Protein AF-A0A2G3ABV5-F1 (afdb_monomer)

pLDDT: mean 81.04, std 18.09, range [40.22, 94.56]

Mean predicted aligned error: 10.89 Å

Secondary structure (DSSP, 8-state):
-------------PPP-------EEEEEEE--TTTHHHHHHHHHHHH---HHHHHHHHHS-SEEEEEEE-HHHHHHHHHHHHHTT-EEEE-

Nearest PDB structu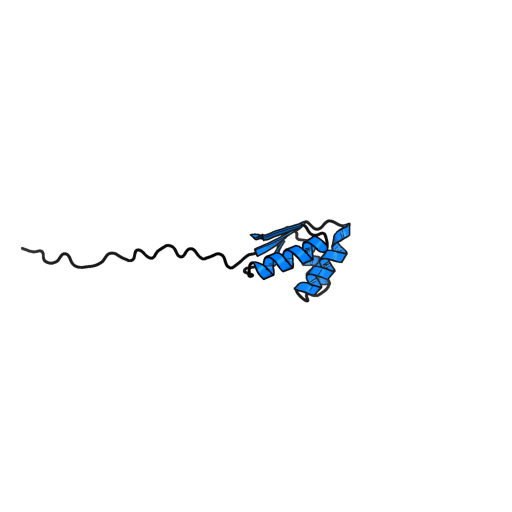res (foldseek):
  1ctf-assembly1_A-2  TM=9.926E-01  e=3.763E-07  Escherichia coli
  1rqu-assembly1_B  TM=7.546E-01  e=1.581E-07  Escherichia coli
  8yeq-assembly1_A  TM=9.356E-01  e=5.404E-06  Mycobacterium tuberculosis H37Rv
  5kcs-assembly1_1L  TM=8.914E-01  e=1.565E-06  Escherichia coli K-12
  7paq-assembly1_W  TM=8.807E-01  e=1.125E-04  Mycoplasmoides pneumoniae M129

Radius of gyration: 23.22 Å; Cα contacts (8 Å, |Δi|>4): 123; chains: 1; bounding box: 84×30×21 Å

InterPro domains:
  IPR000206 Large ribosomal subunit protein bL12 [PTHR45987] (11-90)
  IPR000206 Large ribosomal subunit protein bL12 [TIGR00855] (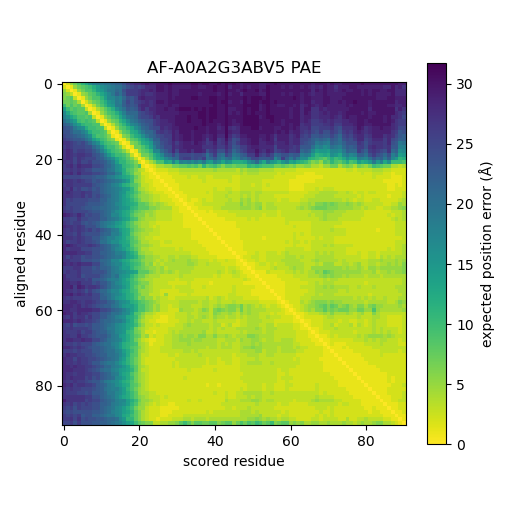10-90)
  IPR000206 Large ribosomal subunit protein bL12 [cd00387] (11-90)
  IPR013823 Large ribosomal subunit protein bL12, C-terminal [PF00542] (24-90)
  IPR014719 Ribosomal protein bL12, C-terminal/adaptor protein ClpS-like [G3DSA:3.30.1390.10] (17-90)
  IPR014719 Ribosomal protein bL12, C-terminal/adaptor protein ClpS-like [SSF54736] (19-90)

Sequence (91 aa):
MSRINSARLTAADAPPVVEEKTEFDVVIDEVPSNARIATIKAVRALTNLALKEAKELIEGLPKKFKEGVSQEEAEEAKKQLEEAGAKVSIA

Foldseek 3Di:
DDDDDPDDDDDDPPPPPPVPLQKKWKWFAAADPVLLVLLLVLLCVLPVDDSVVSNVQRVDPRDTSDTGHGPVSNVVSCVSNVVSVTHIDID

Structure (mmCIF, N/CA/C/O backbone):
data_AF-A0A2G3ABV5-F1
#
_entry.id   AF-A0A2G3ABV5-F1
#
loop_
_atom_site.group_PDB
_atom_site.id
_atom_site.type_symbol
_atom_site.label_atom_id
_atom_site.label_alt_id
_atom_site.label_comp_id
_atom_site.label_asym_id
_atom_site.label_entity_id
_atom_site.label_seq_id
_atom_site.pdbx_PDB_ins_code
_atom_site.Cartn_x
_atom_site.Cartn_y
_atom_site.Cartn_z
_atom_site.occupancy
_atom_site.B_iso_or_equiv
_atom_site.auth_seq_id
_atom_site.auth_comp_id
_atom_site.auth_asym_id
_atom_site.auth_atom_id
_atom_site.pdbx_PDB_model_num
ATOM 1 N N . MET A 1 1 ? -70.640 -22.103 5.613 1.00 50.16 1 MET A N 1
ATOM 2 C CA . MET A 1 1 ? -69.447 -22.218 4.743 1.00 50.16 1 MET A CA 1
ATOM 3 C C . MET A 1 1 ? -68.728 -20.868 4.765 1.00 50.16 1 MET A C 1
ATOM 5 O O . MET A 1 1 ? -69.221 -19.940 4.152 1.00 50.16 1 MET A O 1
ATOM 9 N N . SER A 1 2 ? -67.829 -20.642 5.736 1.00 52.09 2 SER A N 1
ATOM 10 C CA . SER A 1 2 ? -66.356 -20.570 5.552 1.00 52.09 2 SER A CA 1
ATOM 11 C C . SER A 1 2 ? -65.961 -19.508 4.507 1.00 52.09 2 SER A C 1
ATOM 13 O O . SER A 1 2 ? -66.301 -19.691 3.343 1.00 52.09 2 SER A O 1
ATOM 15 N N . ARG A 1 3 ? -65.303 -18.374 4.813 1.00 58.59 3 ARG A N 1
ATOM 16 C CA . ARG A 1 3 ? -64.008 -18.120 5.510 1.00 58.59 3 ARG A CA 1
ATOM 17 C C . ARG A 1 3 ? -64.036 -16.649 6.021 1.00 58.59 3 ARG A C 1
ATOM 19 O O . ARG A 1 3 ? -64.437 -15.791 5.248 1.00 58.59 3 ARG A O 1
ATOM 26 N N . ILE A 1 4 ? -63.927 -16.271 7.300 1.00 59.28 4 ILE A N 1
ATOM 27 C CA . ILE A 1 4 ? -62.785 -16.142 8.241 1.00 59.28 4 ILE A CA 1
ATOM 28 C C . ILE A 1 4 ? -61.525 -15.432 7.689 1.00 59.28 4 ILE A C 1
ATOM 30 O O . ILE A 1 4 ? -60.865 -15.950 6.798 1.00 59.28 4 ILE A O 1
ATOM 34 N N . ASN A 1 5 ? -61.214 -14.290 8.327 1.00 46.00 5 ASN A N 1
ATOM 35 C CA . ASN A 1 5 ? -59.946 -13.557 8.499 1.00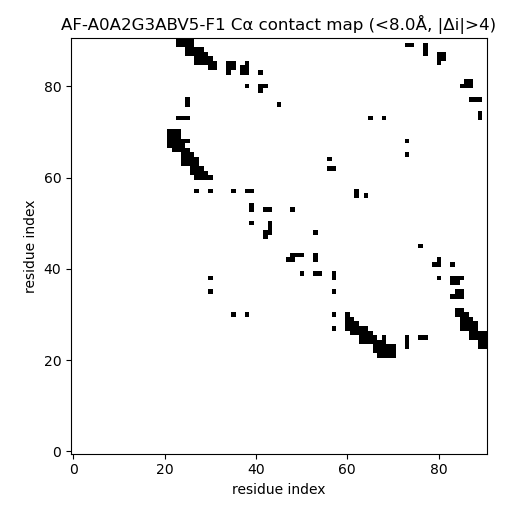 46.00 5 ASN A CA 1
ATOM 36 C C . ASN A 1 5 ? -59.001 -13.348 7.310 1.00 46.00 5 ASN A C 1
ATOM 38 O O . ASN A 1 5 ? -58.202 -14.216 6.972 1.00 46.00 5 ASN A O 1
ATOM 42 N N . SER A 1 6 ? -58.910 -12.088 6.874 1.00 53.81 6 SER A N 1
ATOM 43 C CA . SER A 1 6 ? -57.679 -11.545 6.296 1.00 53.81 6 SER A CA 1
ATOM 44 C C . SER A 1 6 ? -56.789 -11.048 7.438 1.00 53.81 6 SER A C 1
ATOM 46 O O . SER A 1 6 ? -56.826 -9.886 7.837 1.00 53.81 6 SER A O 1
ATOM 48 N N . ALA A 1 7 ? -56.053 -11.983 8.033 1.00 50.41 7 ALA A N 1
ATOM 49 C CA . ALA A 1 7 ? -55.005 -11.699 8.994 1.00 50.41 7 ALA A CA 1
ATOM 50 C C . ALA A 1 7 ? -53.661 -11.566 8.267 1.00 50.41 7 ALA A C 1
ATOM 52 O O . ALA A 1 7 ? -53.272 -12.453 7.517 1.00 50.41 7 ALA A O 1
ATOM 53 N N . ARG A 1 8 ? -52.941 -10.506 8.644 1.00 41.62 8 ARG A N 1
ATOM 54 C CA . ARG A 1 8 ? -51.516 -10.535 8.992 1.00 41.62 8 ARG A CA 1
ATOM 55 C C . ARG A 1 8 ? -50.497 -10.654 7.845 1.00 41.62 8 ARG A C 1
ATOM 57 O O . ARG A 1 8 ? -50.222 -11.724 7.329 1.00 41.62 8 ARG A O 1
ATOM 64 N N . LEU A 1 9 ? -49.808 -9.523 7.670 1.00 51.75 9 LEU A N 1
ATOM 65 C CA . LEU A 1 9 ? -48.346 -9.413 7.679 1.00 51.75 9 LEU A CA 1
ATOM 66 C C . LEU A 1 9 ? -47.597 -10.169 6.573 1.00 51.75 9 LEU A C 1
ATOM 68 O O . LEU A 1 9 ? -47.184 -11.312 6.734 1.00 51.75 9 LEU A O 1
ATOM 72 N N . THR A 1 10 ? -47.272 -9.433 5.521 1.00 40.22 10 THR A N 1
ATOM 73 C CA . THR A 1 10 ? -46.044 -9.631 4.747 1.00 40.22 10 THR A CA 1
ATOM 74 C C . THR A 1 10 ? -45.280 -8.319 4.880 1.00 40.22 10 THR A C 1
ATOM 76 O O . THR A 1 10 ? -45.731 -7.287 4.399 1.00 40.22 10 THR A O 1
ATOM 79 N N . ALA A 1 11 ? -44.377 -8.256 5.852 1.00 45.97 11 ALA A N 1
ATOM 80 C CA . ALA A 1 11 ? -42.978 -8.654 5.705 1.00 45.97 11 ALA A CA 1
ATOM 81 C C . ALA A 1 11 ? -42.166 -7.429 5.273 1.00 45.97 11 ALA A C 1
ATOM 83 O O . ALA A 1 11 ? -42.125 -7.082 4.102 1.00 45.97 11 ALA A O 1
ATOM 84 N N . ALA A 1 12 ? -41.630 -6.774 6.307 1.00 49.88 12 ALA A N 1
ATOM 85 C CA . ALA A 1 12 ? -40.418 -5.968 6.330 1.00 49.88 12 ALA A CA 1
ATOM 86 C C . ALA A 1 12 ? -39.918 -5.462 4.969 1.00 49.88 12 ALA A C 1
ATOM 88 O O . ALA A 1 12 ? -39.142 -6.134 4.294 1.00 49.88 12 ALA A O 1
ATOM 89 N N . ASP A 1 13 ? -40.271 -4.217 4.658 1.00 44.81 13 ASP A N 1
ATOM 90 C CA . ASP A 1 13 ? -39.368 -3.328 3.935 1.00 44.81 13 ASP A CA 1
ATOM 91 C C . ASP A 1 13 ? -38.228 -2.990 4.910 1.00 44.81 13 ASP A C 1
ATOM 93 O O . ASP A 1 13 ? -38.270 -2.015 5.658 1.00 44.81 13 ASP A O 1
ATOM 97 N N . ALA A 1 14 ? -37.276 -3.918 5.037 1.00 50.97 14 ALA A N 1
ATOM 98 C CA . ALA A 1 14 ? -35.972 -3.571 5.562 1.00 50.97 14 ALA A CA 1
ATOM 99 C C . ALA A 1 14 ? -35.318 -2.743 4.451 1.00 50.97 14 ALA A C 1
ATOM 101 O O . ALA A 1 14 ? -35.148 -3.282 3.351 1.00 50.97 14 ALA A O 1
ATOM 102 N N . PRO A 1 15 ? -34.990 -1.458 4.681 1.00 44.41 15 PRO A N 1
ATOM 103 C CA . PRO A 1 15 ? -34.213 -0.721 3.701 1.00 44.41 15 PRO A CA 1
ATOM 104 C C . PRO A 1 15 ? -32.946 -1.539 3.426 1.00 44.41 15 PRO A C 1
ATOM 106 O O . PRO A 1 15 ? -32.425 -2.162 4.363 1.00 44.41 15 PRO A O 1
ATOM 109 N N . PRO A 1 16 ? -32.464 -1.597 2.171 1.00 46.22 16 PRO A N 1
ATOM 110 C CA . PRO A 1 16 ? -31.178 -2.207 1.910 1.00 46.22 16 PRO A CA 1
ATOM 111 C C . PRO A 1 16 ? -30.211 -1.509 2.853 1.00 46.22 16 PRO A C 1
ATOM 113 O O . PRO A 1 16 ? -30.133 -0.278 2.866 1.00 46.22 16 PRO A O 1
ATOM 116 N N . VAL A 1 17 ? -29.561 -2.296 3.706 1.00 44.28 17 VAL A N 1
ATOM 117 C CA . VAL A 1 17 ? -28.381 -1.848 4.420 1.00 44.28 17 VAL A CA 1
ATOM 118 C C . VAL A 1 17 ? -27.432 -1.469 3.295 1.00 44.28 17 VAL A C 1
ATOM 120 O O . VAL A 1 17 ? -26.807 -2.319 2.668 1.00 44.28 17 VAL A O 1
ATOM 123 N N . VAL A 1 18 ? -27.446 -0.185 2.939 1.00 46.19 18 VAL A N 1
ATOM 124 C CA . VAL A 1 18 ? -26.304 0.474 2.348 1.00 46.19 18 VAL A CA 1
ATOM 125 C C . VAL A 1 18 ? -25.277 0.290 3.443 1.00 46.19 18 VAL A C 1
ATOM 127 O O . VAL A 1 18 ? -25.263 1.034 4.419 1.00 46.19 18 VAL A O 1
ATOM 130 N N . GLU A 1 19 ? -24.554 -0.825 3.370 1.00 47.31 19 GLU A N 1
ATOM 131 C CA . GLU A 1 19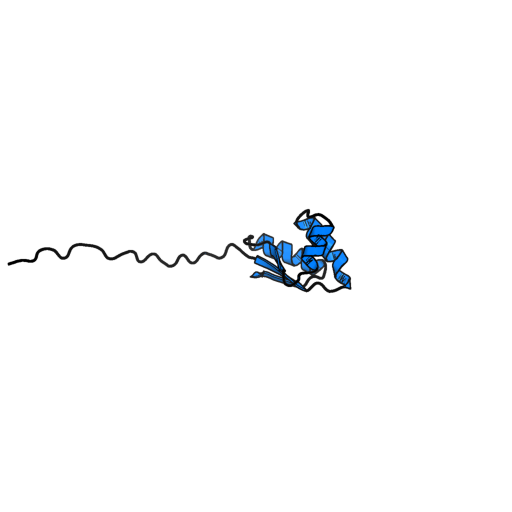 ? -23.280 -0.970 4.036 1.00 47.31 19 GLU A CA 1
ATOM 132 C C . GLU A 1 19 ? -22.517 0.251 3.540 1.00 47.31 19 GLU A C 1
ATOM 134 O O . GLU A 1 19 ? -22.080 0.310 2.389 1.00 47.31 19 GLU A O 1
ATOM 139 N N . GLU A 1 20 ? -22.519 1.311 4.348 1.00 47.84 20 GLU A N 1
ATOM 140 C CA . GLU A 1 20 ? -21.546 2.373 4.221 1.00 47.84 20 GLU A CA 1
ATOM 141 C C . GLU A 1 20 ? -20.228 1.612 4.176 1.00 47.84 20 GLU A C 1
ATOM 143 O O . GLU A 1 20 ? -19.853 0.995 5.170 1.00 47.84 20 GLU A O 1
ATOM 148 N N . LYS A 1 21 ? -19.618 1.502 2.987 1.00 55.62 21 LYS A N 1
ATOM 149 C CA . LYS A 1 21 ? -18.323 0.851 2.799 1.00 55.62 21 LYS A CA 1
ATOM 150 C C . LYS A 1 21 ? -17.328 1.662 3.629 1.00 55.62 21 LYS A C 1
ATOM 152 O O . LYS A 1 21 ? -16.714 2.603 3.144 1.00 55.62 21 LYS A O 1
ATOM 157 N N . THR A 1 22 ? -17.242 1.346 4.914 1.00 66.62 22 THR A N 1
ATOM 158 C CA . THR A 1 22 ? -16.225 1.827 5.849 1.00 66.62 22 THR A CA 1
ATOM 159 C C . THR A 1 22 ? -14.958 0.987 5.737 1.00 66.62 22 THR A C 1
ATOM 161 O O . THR A 1 22 ? -13.976 1.263 6.415 1.00 66.62 22 THR A O 1
ATOM 164 N N . GLU A 1 23 ? -15.005 -0.038 4.890 1.00 78.25 23 GLU A N 1
ATOM 165 C CA . GLU A 1 23 ? -13.990 -1.045 4.668 1.00 78.25 23 GLU A CA 1
ATOM 166 C C . GLU A 1 23 ? -13.459 -0.908 3.241 1.00 78.25 23 GLU A C 1
ATOM 168 O O . GLU A 1 23 ? -14.194 -1.063 2.263 1.00 78.25 23 GLU A O 1
ATOM 173 N N . PHE A 1 24 ? -12.175 -0.585 3.153 1.00 88.44 24 PHE A N 1
ATOM 174 C CA . PHE A 1 24 ? -11.438 -0.376 1.923 1.00 88.44 24 PHE A CA 1
ATOM 175 C C . PHE A 1 24 ? -10.276 -1.357 1.841 1.00 88.44 24 PHE A C 1
ATOM 177 O O . PHE A 1 24 ? -9.552 -1.582 2.816 1.00 88.44 24 PHE A O 1
ATOM 184 N N . ASP A 1 25 ? -10.067 -1.898 0.649 1.00 92.19 25 ASP A N 1
ATOM 185 C CA . ASP A 1 25 ? -8.955 -2.789 0.366 1.00 92.19 25 ASP A CA 1
ATOM 186 C C . ASP A 1 25 ? -7.833 -2.005 -0.310 1.00 92.19 25 ASP A C 1
ATOM 188 O O . ASP A 1 25 ? -8.009 -1.398 -1.365 1.00 92.19 25 ASP A O 1
ATOM 192 N N . VAL A 1 26 ? -6.641 -2.049 0.274 1.00 93.25 26 VAL A N 1
ATOM 193 C CA . VAL A 1 26 ? -5.429 -1.477 -0.313 1.00 93.25 26 VAL A CA 1
ATOM 194 C C . VAL A 1 26 ? -4.771 -2.549 -1.164 1.00 93.25 26 VAL A C 1
ATOM 196 O O . VAL A 1 26 ? -4.303 -3.560 -0.642 1.00 93.25 26 VAL A O 1
ATOM 199 N N . VAL A 1 27 ? -4.692 -2.328 -2.470 1.00 92.81 27 VAL A N 1
ATOM 200 C CA . VAL A 1 27 ? -4.096 -3.254 -3.437 1.00 92.81 27 VAL A CA 1
ATOM 201 C C . VAL A 1 27 ? -2.833 -2.637 -4.007 1.00 92.81 27 VAL A C 1
ATOM 203 O O . VAL A 1 27 ? -2.869 -1.541 -4.554 1.00 92.81 27 VAL A O 1
ATOM 206 N N . ILE A 1 28 ? -1.705 -3.337 -3.899 1.00 93.75 28 ILE A N 1
ATOM 207 C CA . ILE A 1 28 ? -0.487 -2.951 -4.611 1.00 93.75 28 ILE A CA 1
ATOM 208 C C . ILE A 1 28 ? -0.595 -3.544 -6.011 1.00 93.75 28 ILE A C 1
ATOM 210 O O . ILE A 1 28 ? -0.604 -4.764 -6.165 1.00 93.75 28 ILE A O 1
ATOM 214 N N . ASP A 1 29 ? -0.681 -2.688 -7.022 1.00 93.19 29 ASP A N 1
ATOM 215 C CA . ASP A 1 29 ? -0.852 -3.111 -8.410 1.00 93.19 29 ASP A CA 1
ATOM 216 C C . ASP A 1 29 ? 0.485 -3.474 -9.042 1.00 93.19 29 ASP A C 1
ATOM 218 O O . ASP A 1 29 ? 0.647 -4.527 -9.653 1.00 93.19 29 ASP A O 1
ATOM 222 N N . GLU A 1 30 ? 1.468 -2.591 -8.877 1.00 93.75 30 GLU A N 1
ATOM 223 C CA . GLU A 1 30 ? 2.783 -2.732 -9.486 1.00 93.75 30 GLU A CA 1
ATOM 224 C C . GLU A 1 30 ? 3.847 -2.066 -8.623 1.00 93.75 30 GLU A C 1
ATOM 226 O O . GLU A 1 30 ? 3.636 -1.005 -8.038 1.00 93.75 30 GLU A O 1
ATOM 231 N N . VAL A 1 31 ? 5.042 -2.648 -8.606 1.00 94.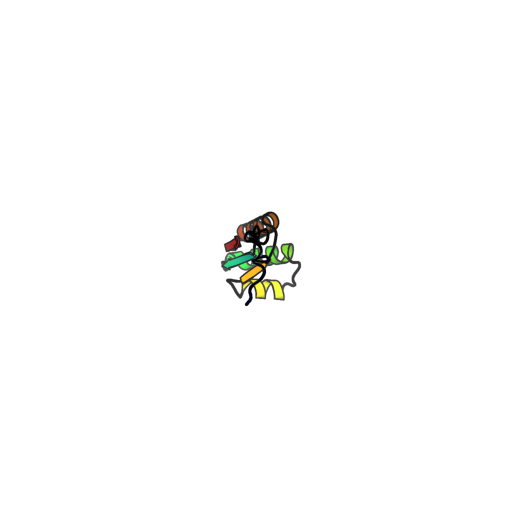12 31 VAL A N 1
ATOM 232 C CA . VAL A 1 31 ? 6.221 -2.027 -8.003 1.00 94.12 31 VAL A CA 1
ATOM 233 C C . VAL A 1 31 ? 7.343 -2.035 -9.036 1.00 94.12 31 VAL A C 1
ATOM 235 O O . VAL A 1 31 ? 7.810 -3.108 -9.431 1.00 94.12 31 VAL A O 1
ATOM 238 N N . PRO A 1 32 ? 7.810 -0.865 -9.496 1.00 92.75 32 PRO A N 1
ATOM 239 C CA . PRO A 1 32 ? 8.897 -0.798 -10.450 1.00 92.75 32 PRO A CA 1
ATOM 240 C C . PRO A 1 32 ? 10.201 -1.290 -9.807 1.00 92.75 32 PRO A C 1
ATOM 242 O O . PRO A 1 32 ? 10.438 -1.173 -8.603 1.00 92.75 32 PRO A O 1
ATOM 245 N N . SER A 1 33 ? 11.077 -1.885 -10.619 1.00 90.38 33 SER A N 1
ATOM 246 C CA . SER A 1 33 ? 12.243 -2.619 -10.102 1.00 90.38 33 SER A CA 1
ATOM 247 C C . SER A 1 33 ? 13.219 -1.756 -9.297 1.00 90.38 33 SER A C 1
ATOM 249 O O . SER A 1 33 ? 13.822 -2.250 -8.348 1.00 90.38 33 SER A O 1
ATOM 251 N N . ASN A 1 34 ? 13.345 -0.474 -9.637 1.00 92.75 34 ASN A N 1
ATOM 252 C CA . ASN A 1 34 ? 14.147 0.509 -8.907 1.00 92.75 34 ASN A CA 1
ATOM 253 C C . ASN A 1 34 ? 13.532 0.912 -7.552 1.00 92.75 34 ASN A C 1
ATOM 255 O O . ASN A 1 34 ? 14.268 1.308 -6.653 1.00 92.75 34 ASN A O 1
ATOM 259 N N . ALA A 1 35 ? 12.212 0.785 -7.393 1.00 93.69 35 ALA A N 1
ATOM 260 C CA . ALA A 1 35 ? 11.486 1.113 -6.168 1.00 93.69 35 ALA A CA 1
ATOM 261 C C . ALA A 1 35 ? 11.351 -0.075 -5.203 1.00 93.69 35 ALA A C 1
ATOM 263 O O . ALA A 1 35 ? 11.116 0.135 -4.018 1.00 93.69 35 ALA A O 1
ATOM 264 N N . ARG A 1 36 ? 11.577 -1.322 -5.652 1.00 90.25 36 ARG A N 1
ATOM 265 C CA . ARG A 1 36 ? 11.368 -2.537 -4.833 1.00 90.25 36 ARG A CA 1
ATOM 266 C C . ARG A 1 36 ? 11.992 -2.479 -3.440 1.00 90.25 36 ARG A C 1
ATOM 268 O O . ARG A 1 36 ? 11.353 -2.868 -2.470 1.00 90.25 36 ARG A O 1
ATOM 275 N N . ILE A 1 37 ? 13.224 -1.986 -3.312 1.00 92.62 37 ILE A N 1
ATOM 276 C CA . ILE A 1 37 ? 13.889 -1.883 -2.002 1.00 92.62 37 ILE A CA 1
ATOM 277 C C . ILE A 1 37 ? 13.174 -0.867 -1.099 1.00 92.62 37 ILE A C 1
ATOM 279 O O . ILE A 1 37 ? 13.015 -1.126 0.095 1.00 92.62 37 ILE A O 1
ATOM 283 N N . ALA A 1 38 ? 12.756 0.274 -1.651 1.00 94.56 38 ALA A N 1
ATOM 284 C CA . ALA A 1 38 ? 12.027 1.299 -0.913 1.00 94.56 38 ALA A CA 1
ATOM 285 C C . ALA A 1 38 ? 10.638 0.788 -0.505 1.00 94.56 38 ALA A C 1
ATOM 287 O O . ALA A 1 38 ? 10.284 0.878 0.669 1.00 94.56 38 ALA A O 1
ATOM 288 N N . THR A 1 39 ? 9.911 0.138 -1.418 1.00 93.12 39 THR A N 1
ATOM 289 C CA . THR A 1 39 ? 8.606 -0.464 -1.122 1.00 93.12 39 THR A CA 1
ATOM 290 C C . THR A 1 39 ? 8.708 -1.567 -0.072 1.00 93.12 39 THR A C 1
ATOM 292 O O . THR A 1 39 ? 7.908 -1.577 0.851 1.00 93.12 39 THR A O 1
ATOM 295 N N . ILE A 1 40 ? 9.718 -2.448 -0.118 1.00 93.12 40 ILE A N 1
ATOM 296 C CA . ILE A 1 40 ? 9.937 -3.455 0.940 1.00 93.12 40 ILE A CA 1
ATOM 297 C C . ILE A 1 40 ? 10.134 -2.780 2.303 1.00 93.12 40 ILE A C 1
ATOM 299 O O . ILE A 1 40 ? 9.637 -3.281 3.309 1.00 93.12 40 ILE A O 1
ATOM 303 N N . LYS A 1 41 ? 10.854 -1.652 2.370 1.00 91.62 41 LYS A N 1
ATOM 304 C CA . LYS A 1 41 ? 11.022 -0.909 3.629 1.00 91.62 41 LYS A CA 1
ATOM 305 C C . LYS A 1 41 ? 9.695 -0.326 4.119 1.00 91.62 41 LYS A C 1
ATOM 307 O O . LYS A 1 41 ? 9.404 -0.481 5.300 1.00 91.62 41 LYS A O 1
ATOM 312 N N . ALA A 1 42 ? 8.896 0.269 3.230 1.00 92.88 42 ALA A N 1
ATOM 313 C CA . ALA A 1 42 ? 7.567 0.791 3.556 1.00 92.88 42 ALA A CA 1
ATOM 314 C C . ALA A 1 42 ? 6.607 -0.320 4.016 1.00 92.88 42 ALA A C 1
ATOM 316 O O . ALA A 1 42 ? 6.023 -0.222 5.089 1.00 92.88 42 ALA A O 1
ATOM 317 N N . VAL A 1 43 ? 6.534 -1.434 3.279 1.00 91.38 43 VAL A N 1
ATOM 318 C CA . VAL A 1 43 ? 5.754 -2.627 3.650 1.00 91.38 43 VAL A CA 1
ATOM 319 C C . VAL A 1 43 ? 6.148 -3.113 5.041 1.00 91.38 43 VAL A C 1
ATOM 321 O O . VAL A 1 43 ? 5.276 -3.340 5.876 1.00 91.38 43 VAL A O 1
ATOM 324 N N . ARG A 1 44 ? 7.450 -3.224 5.333 1.00 92.69 44 ARG A N 1
ATOM 325 C CA . ARG A 1 44 ? 7.929 -3.636 6.661 1.00 92.69 44 ARG A CA 1
ATOM 326 C C . ARG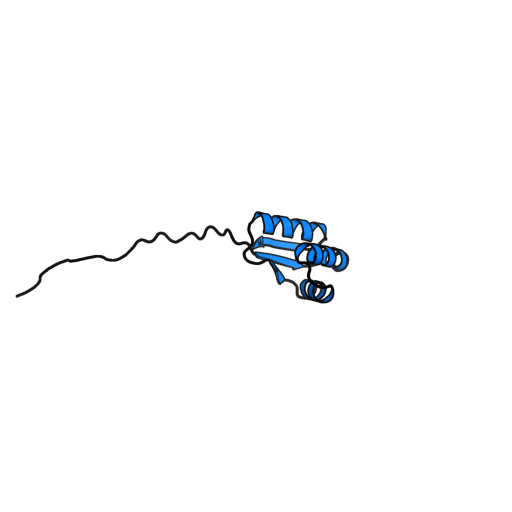 A 1 44 ? 7.611 -2.621 7.755 1.00 92.69 44 ARG A C 1
ATOM 328 O O . ARG A 1 44 ? 7.330 -3.048 8.863 1.00 92.69 44 ARG A O 1
ATOM 335 N N . ALA A 1 45 ? 7.642 -1.322 7.470 1.00 91.50 45 ALA A N 1
ATOM 336 C CA . ALA A 1 45 ? 7.265 -0.296 8.442 1.00 91.50 45 ALA A CA 1
ATOM 337 C C . ALA A 1 45 ? 5.762 -0.341 8.770 1.00 91.50 45 ALA A C 1
ATOM 339 O O . ALA A 1 45 ? 5.381 -0.195 9.926 1.00 91.50 45 ALA A O 1
ATOM 340 N N . LEU A 1 46 ? 4.926 -0.601 7.763 1.00 90.00 46 LEU A N 1
ATOM 341 C CA . LEU A 1 46 ? 3.469 -0.650 7.890 1.00 90.00 46 LEU A CA 1
ATOM 342 C C . LEU A 1 46 ? 2.941 -1.957 8.505 1.00 90.00 46 LEU A C 1
ATOM 344 O O . LEU A 1 46 ? 1.913 -1.944 9.173 1.00 90.00 46 LEU A O 1
ATOM 348 N N . THR A 1 47 ? 3.604 -3.091 8.250 1.00 87.88 47 THR A N 1
ATOM 349 C CA . THR A 1 47 ? 3.102 -4.434 8.625 1.00 87.88 47 THR A CA 1
ATOM 350 C C . THR A 1 47 ? 3.996 -5.187 9.608 1.00 87.88 47 THR A C 1
ATOM 352 O O . THR A 1 47 ? 3.583 -6.211 10.140 1.00 87.88 47 THR A O 1
ATOM 355 N N . ASN A 1 48 ? 5.226 -4.718 9.848 1.00 89.25 48 ASN A N 1
ATOM 356 C CA . ASN A 1 48 ? 6.253 -5.407 10.641 1.00 89.25 48 ASN A CA 1
ATOM 357 C C . ASN A 1 48 ? 6.597 -6.835 10.172 1.00 89.25 48 ASN A C 1
ATOM 359 O O . ASN A 1 48 ? 7.221 -7.595 10.913 1.00 89.25 48 ASN A O 1
ATOM 363 N N . LEU A 1 49 ? 6.260 -7.189 8.928 1.00 89.00 49 LEU A N 1
ATOM 364 C CA . LEU A 1 49 ? 6.598 -8.483 8.339 1.00 89.00 49 LEU A CA 1
ATOM 365 C C . LEU A 1 49 ? 8.117 -8.701 8.227 1.00 89.00 49 LEU A C 1
ATOM 367 O O . LEU A 1 49 ? 8.932 -7.764 8.133 1.00 89.00 49 LEU A O 1
ATOM 371 N N . ALA A 1 50 ? 8.519 -9.971 8.190 1.00 91.44 50 ALA A N 1
ATOM 372 C CA . ALA A 1 50 ? 9.913 -10.337 7.984 1.00 91.44 50 ALA A CA 1
ATOM 373 C C . ALA A 1 50 ? 10.390 -9.958 6.569 1.00 91.44 50 ALA A C 1
ATOM 375 O O . ALA A 1 50 ? 9.609 -9.834 5.627 1.00 91.44 50 ALA A O 1
ATOM 376 N N . LEU A 1 51 ? 11.71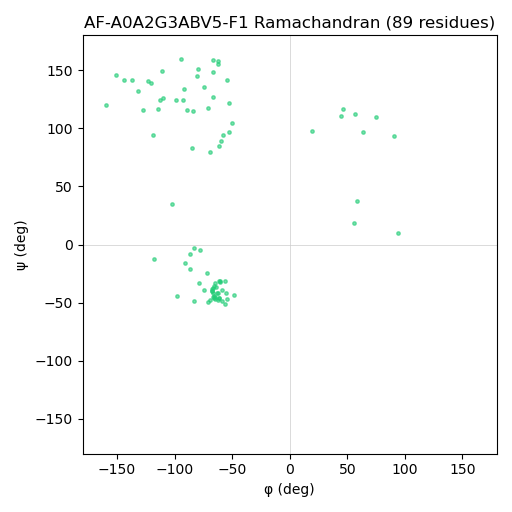0 -9.819 6.378 1.00 88.75 51 LEU A N 1
ATOM 377 C CA . LEU A 1 51 ? 12.287 -9.452 5.073 1.00 88.75 51 LEU A CA 1
ATOM 378 C C . LEU A 1 51 ? 11.879 -10.418 3.947 1.00 88.75 51 LEU A C 1
ATOM 380 O O . LEU A 1 51 ? 11.776 -10.000 2.798 1.00 88.75 51 LEU A O 1
ATOM 384 N N . LYS A 1 52 ? 11.673 -11.698 4.273 1.00 89.00 52 LYS A N 1
ATOM 385 C CA . LYS A 1 52 ? 11.231 -12.717 3.318 1.00 89.00 52 LYS A CA 1
ATOM 386 C C . LYS A 1 52 ? 9.766 -12.511 2.917 1.00 89.00 52 LYS A C 1
ATOM 388 O O . LYS A 1 52 ? 9.484 -12.417 1.732 1.00 89.00 52 LYS A O 1
ATOM 393 N N . GLU A 1 53 ? 8.879 -12.338 3.890 1.00 91.00 53 GLU A N 1
ATOM 394 C CA . GLU A 1 53 ? 7.441 -12.127 3.667 1.00 91.00 53 GLU A CA 1
ATOM 395 C C . GLU A 1 53 ? 7.171 -10.823 2.907 1.00 91.00 53 GLU A C 1
ATOM 397 O O . GLU A 1 53 ? 6.393 -10.804 1.960 1.00 91.00 53 GLU A O 1
ATOM 402 N N . ALA A 1 54 ? 7.877 -9.740 3.250 1.00 90.50 54 ALA A N 1
ATOM 403 C CA . ALA A 1 54 ? 7.745 -8.464 2.549 1.00 90.50 54 ALA A CA 1
ATOM 404 C C . ALA A 1 54 ? 8.205 -8.540 1.081 1.00 90.50 54 ALA A C 1
ATOM 406 O O . ALA A 1 54 ? 7.637 -7.865 0.226 1.00 90.50 54 ALA A O 1
ATOM 407 N N . LYS A 1 55 ? 9.220 -9.364 0.777 1.00 88.69 55 LYS A N 1
ATOM 408 C CA . LYS A 1 55 ? 9.649 -9.637 -0.604 1.00 88.69 55 LYS A CA 1
ATOM 409 C C . LYS A 1 55 ? 8.606 -10.456 -1.356 1.00 88.69 55 LYS A C 1
ATOM 411 O O . LYS A 1 55 ? 8.218 -10.068 -2.449 1.00 88.69 55 LYS A O 1
ATOM 416 N N . GLU A 1 56 ? 8.111 -11.531 -0.750 1.00 91.94 56 GLU A N 1
ATOM 417 C CA . GLU A 1 56 ? 7.056 -12.365 -1.340 1.00 91.94 56 GLU A CA 1
ATOM 418 C C . GLU A 1 56 ? 5.762 -11.569 -1.589 1.00 91.94 56 GLU A C 1
ATOM 420 O O . GLU A 1 56 ? 5.044 -11.828 -2.554 1.00 91.94 56 GLU A O 1
ATOM 425 N N . LEU A 1 57 ? 5.470 -10.562 -0.757 1.00 89.38 57 LEU A N 1
ATOM 426 C CA . LEU A 1 57 ? 4.323 -9.673 -0.939 1.00 89.38 57 LEU A CA 1
ATOM 427 C C . LEU A 1 57 ? 4.448 -8.840 -2.223 1.00 89.38 57 LEU A C 1
ATOM 429 O O . LEU A 1 57 ? 3.490 -8.773 -2.988 1.00 89.38 57 LEU A O 1
ATOM 433 N N . ILE A 1 58 ? 5.623 -8.260 -2.491 1.00 89.25 58 ILE A N 1
ATOM 434 C CA . ILE A 1 58 ? 5.846 -7.390 -3.660 1.00 89.25 58 ILE A CA 1
ATOM 435 C C . ILE A 1 58 ? 6.246 -8.135 -4.946 1.00 89.25 58 ILE A C 1
ATOM 437 O O . ILE A 1 58 ? 6.358 -7.515 -6.001 1.00 89.25 58 ILE A O 1
ATOM 441 N N . GLU A 1 59 ? 6.516 -9.439 -4.879 1.00 89.62 59 GLU A N 1
ATOM 442 C CA . GLU A 1 59 ? 6.811 -10.271 -6.057 1.00 89.62 59 GLU A CA 1
ATOM 443 C C . GLU A 1 59 ?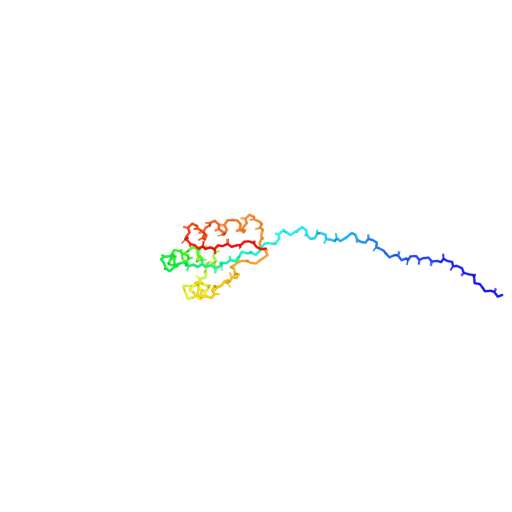 5.542 -10.835 -6.715 1.00 89.62 59 GLU A C 1
ATOM 445 O O . GLU A 1 59 ? 5.567 -11.169 -7.897 1.00 89.62 59 GLU A O 1
ATOM 450 N N . GLY A 1 60 ? 4.430 -10.907 -5.978 1.00 85.38 60 GLY A N 1
ATOM 451 C CA . GLY A 1 60 ? 3.161 -11.482 -6.437 1.00 85.38 60 GLY A CA 1
ATOM 452 C C . GLY A 1 60 ? 2.100 -10.460 -6.844 1.00 85.38 60 GLY A C 1
ATOM 453 O O . GLY A 1 60 ? 0.931 -10.691 -6.556 1.00 85.38 60 GLY A O 1
ATOM 454 N N . LEU A 1 61 ? 2.493 -9.327 -7.429 1.00 89.12 61 LEU A N 1
ATOM 455 C CA . LEU A 1 61 ? 1.586 -8.218 -7.754 1.00 89.12 61 LEU A CA 1
ATOM 456 C C . LEU A 1 61 ? 0.799 -8.467 -9.060 1.00 89.12 61 LEU A C 1
ATOM 458 O O . LEU A 1 61 ? 1.372 -9.049 -9.987 1.00 89.12 61 LEU A O 1
ATOM 462 N N . PRO A 1 62 ? -0.472 -8.018 -9.168 1.00 91.75 62 PRO A N 1
ATOM 463 C CA . PRO A 1 62 ? -1.229 -7.221 -8.193 1.00 91.75 62 PRO A CA 1
ATOM 464 C C . PRO A 1 62 ? -1.695 -8.035 -6.972 1.00 91.75 62 PRO A C 1
ATOM 466 O O . PRO A 1 62 ? -2.189 -9.154 -7.116 1.00 91.75 62 PRO A O 1
ATOM 469 N N . LYS A 1 63 ? -1.548 -7.481 -5.758 1.00 91.00 63 LYS A N 1
ATOM 470 C CA . LYS A 1 63 ? -1.869 -8.178 -4.497 1.00 91.00 63 LYS A CA 1
ATOM 471 C C . LYS A 1 63 ? -2.449 -7.247 -3.439 1.00 91.00 63 LYS A C 1
ATOM 473 O O . LYS A 1 63 ? -1.978 -6.124 -3.262 1.00 91.00 63 LYS A O 1
ATOM 478 N N . LYS A 1 64 ? -3.432 -7.747 -2.686 1.00 90.69 64 LYS A N 1
ATOM 479 C CA . LYS A 1 64 ? -3.998 -7.051 -1.528 1.00 90.69 64 LYS A CA 1
ATOM 480 C C . LYS A 1 64 ? -2.953 -6.929 -0.414 1.00 90.69 64 LYS A C 1
ATOM 482 O O . LYS A 1 64 ? -2.321 -7.911 -0.026 1.00 90.69 64 LYS A O 1
ATOM 487 N N . PHE A 1 65 ? -2.750 -5.706 0.054 1.00 89.94 65 PHE A N 1
ATOM 488 C CA . PHE A 1 65 ? -1.817 -5.334 1.112 1.00 89.94 65 PHE A CA 1
ATOM 489 C C . PHE A 1 65 ? -2.513 -5.203 2.469 1.00 89.94 65 PHE A C 1
ATOM 491 O O . PHE A 1 65 ? -2.003 -5.703 3.469 1.00 89.94 65 PHE A O 1
ATOM 498 N N . LYS A 1 66 ? -3.679 -4.552 2.489 1.00 88.00 66 LYS A N 1
ATOM 499 C CA . LYS A 1 66 ? -4.583 -4.448 3.639 1.00 88.00 66 LYS A CA 1
ATOM 500 C C . LYS A 1 66 ? -6.008 -4.649 3.141 1.00 88.00 66 LYS A C 1
ATOM 502 O O . LYS A 1 66 ? -6.326 -4.186 2.051 1.00 88.00 66 LYS A O 1
ATOM 507 N N . GLU A 1 67 ? -6.830 -5.334 3.922 1.00 90.19 67 GLU A N 1
ATOM 508 C CA . GLU A 1 67 ? -8.227 -5.613 3.581 1.00 90.19 67 GLU A CA 1
ATOM 509 C C . GLU A 1 67 ? -9.133 -5.086 4.686 1.00 90.19 67 GLU A C 1
ATOM 511 O O . GLU A 1 67 ? -8.777 -5.195 5.861 1.00 90.19 67 GLU A O 1
ATOM 516 N N . GLY A 1 68 ? -10.271 -4.513 4.302 1.00 87.69 68 GLY A N 1
ATOM 517 C CA . GLY A 1 68 ? -11.281 -4.013 5.232 1.00 87.69 68 GLY A CA 1
ATOM 518 C C . GLY A 1 68 ? -10.784 -2.946 6.208 1.00 87.69 68 GLY A C 1
ATOM 519 O O . GLY A 1 68 ? -11.162 -2.952 7.378 1.00 87.69 68 GLY A O 1
ATOM 520 N N . VAL A 1 69 ? -9.909 -2.044 5.756 1.00 88.81 69 VAL A N 1
ATOM 521 C CA . VAL A 1 69 ? -9.406 -0.944 6.593 1.00 88.81 69 VAL A CA 1
ATOM 522 C C . VAL A 1 69 ? -10.212 0.332 6.390 1.00 88.81 69 VAL A C 1
ATOM 524 O O . VAL A 1 69 ? -10.884 0.502 5.376 1.00 88.81 69 VAL A O 1
ATOM 527 N N . SER A 1 70 ? -10.144 1.246 7.357 1.00 91.62 70 SER A N 1
ATOM 528 C CA . SER A 1 70 ? -10.797 2.550 7.237 1.00 91.62 70 SER A CA 1
ATOM 529 C C . SER A 1 70 ? -10.223 3.351 6.064 1.00 91.62 70 SER A C 1
ATOM 531 O O . SER A 1 70 ? -9.087 3.131 5.635 1.00 91.62 70 SER A O 1
ATOM 533 N N . GLN A 1 71 ? -10.988 4.321 5.558 1.00 87.25 71 GLN A N 1
ATOM 534 C CA . GLN A 1 71 ? -10.522 5.197 4.480 1.00 87.25 71 GLN A CA 1
ATOM 535 C C . GLN A 1 71 ? -9.206 5.902 4.843 1.00 87.25 71 GLN A C 1
ATOM 537 O O . GLN A 1 71 ? -8.299 5.976 4.019 1.00 87.25 71 GLN A O 1
ATOM 542 N N . GLU A 1 72 ? -9.082 6.371 6.087 1.00 89.88 72 GLU A N 1
ATOM 543 C CA . GLU A 1 72 ? -7.877 7.040 6.587 1.00 89.88 72 GLU A CA 1
ATOM 544 C C . GLU A 1 72 ? -6.661 6.107 6.539 1.00 89.88 72 GLU A C 1
ATOM 546 O O . GLU A 1 72 ? -5.608 6.480 6.022 1.00 89.88 72 GLU A O 1
ATOM 551 N N . GLU A 1 73 ? -6.816 4.863 7.001 1.00 89.88 73 GLU A N 1
ATOM 552 C CA . GLU A 1 73 ? -5.748 3.865 6.943 1.00 89.88 73 GLU A CA 1
ATOM 553 C C . GLU A 1 73 ? -5.402 3.454 5.510 1.00 89.88 73 GLU A C 1
ATOM 555 O O . GLU A 1 73 ? -4.230 3.209 5.205 1.00 89.88 73 GLU A O 1
ATOM 560 N N . ALA A 1 74 ? -6.404 3.356 4.632 1.00 90.69 74 ALA A N 1
ATOM 561 C CA . ALA A 1 74 ? -6.207 3.018 3.231 1.00 90.69 74 ALA A CA 1
ATOM 562 C C . ALA A 1 74 ? -5.424 4.113 2.499 1.00 90.69 74 ALA A C 1
ATOM 564 O O . ALA A 1 74 ? -4.466 3.818 1.781 1.00 90.69 74 ALA A O 1
ATOM 565 N N . GLU A 1 75 ? -5.797 5.375 2.712 1.00 92.38 75 GLU A N 1
ATOM 566 C CA . GLU A 1 75 ? -5.123 6.539 2.141 1.00 92.38 75 GLU A CA 1
ATOM 567 C C . GLU A 1 75 ? -3.712 6.718 2.709 1.00 92.38 75 GLU A C 1
ATOM 569 O O . GLU A 1 75 ? -2.782 6.994 1.948 1.00 92.38 75 GLU A O 1
ATOM 574 N N . GLU A 1 76 ? -3.511 6.501 4.012 1.00 92.75 76 GLU A N 1
ATOM 575 C CA . GLU A 1 76 ? -2.183 6.560 4.625 1.00 92.75 76 GLU A CA 1
ATOM 576 C C . GLU A 1 76 ? -1.266 5.453 4.083 1.00 92.75 76 GLU A C 1
ATOM 578 O O . GLU A 1 76 ? -0.135 5.729 3.672 1.00 92.75 76 GLU A O 1
ATOM 583 N N . ALA A 1 77 ? -1.759 4.211 4.010 1.00 92.31 77 ALA A N 1
ATOM 584 C CA . ALA A 1 77 ? -1.011 3.095 3.438 1.00 92.31 77 ALA A CA 1
ATOM 585 C C . ALA A 1 77 ? -0.681 3.341 1.961 1.00 92.31 77 ALA A C 1
ATOM 587 O O . ALA A 1 77 ? 0.468 3.161 1.550 1.00 92.31 77 ALA A O 1
ATOM 588 N N . LYS A 1 78 ? -1.663 3.800 1.175 1.00 93.00 78 LYS A N 1
ATOM 589 C CA . LYS A 1 78 ? -1.468 4.182 -0.225 1.00 93.00 78 LYS A CA 1
ATOM 590 C C . LYS A 1 78 ? -0.380 5.239 -0.352 1.00 93.00 78 LYS A C 1
ATOM 592 O O . LYS A 1 78 ? 0.568 5.031 -1.101 1.00 93.00 78 LYS A O 1
ATOM 597 N N . LYS A 1 79 ? -0.468 6.325 0.415 1.00 94.19 79 LYS A N 1
ATOM 598 C CA . LYS A 1 79 ? 0.495 7.428 0.365 1.00 94.19 79 LYS A CA 1
ATOM 599 C C . LYS A 1 79 ? 1.915 6.960 0.680 1.00 94.19 79 LYS A C 1
ATOM 601 O O . LYS A 1 79 ? 2.827 7.248 -0.088 1.00 94.19 79 LYS A O 1
ATOM 606 N N . GLN A 1 80 ? 2.111 6.196 1.755 1.00 93.25 80 GLN A N 1
ATOM 607 C CA . GLN A 1 80 ? 3.440 5.698 2.130 1.00 93.25 80 GLN A CA 1
ATOM 608 C C . GLN A 1 80 ? 4.030 4.737 1.082 1.00 93.25 80 GLN A C 1
ATOM 610 O O . GLN A 1 80 ? 5.238 4.741 0.830 1.00 93.25 80 GLN A O 1
ATOM 615 N N . LEU A 1 81 ? 3.192 3.908 0.456 1.00 93.25 81 LEU A N 1
ATOM 616 C CA . LEU A 1 81 ? 3.617 2.981 -0.592 1.00 93.25 81 LEU A CA 1
ATOM 617 C C . LEU A 1 81 ? 3.905 3.703 -1.920 1.00 93.25 81 LEU A C 1
ATOM 619 O O . LEU A 1 81 ? 4.895 3.375 -2.578 1.00 93.25 81 LEU A O 1
ATOM 623 N N . GLU A 1 82 ? 3.106 4.707 -2.288 1.00 93.38 82 GLU A N 1
ATOM 624 C CA . GLU A 1 82 ? 3.321 5.557 -3.468 1.00 93.38 82 GLU A CA 1
ATOM 625 C C . GLU A 1 82 ? 4.567 6.441 -3.330 1.00 93.38 82 GLU A C 1
ATOM 627 O O . GLU A 1 82 ? 5.354 6.537 -4.272 1.00 93.38 82 GLU A O 1
ATOM 632 N N . GLU A 1 83 ? 4.827 7.004 -2.145 1.00 94.56 83 GLU A N 1
ATOM 633 C CA . GLU A 1 83 ? 6.081 7.710 -1.831 1.00 94.56 83 GLU A CA 1
ATOM 634 C C . GLU A 1 83 ? 7.304 6.787 -1.956 1.00 94.56 83 GLU A C 1
ATOM 636 O O . GLU A 1 83 ? 8.384 7.215 -2.368 1.00 94.56 83 GLU A O 1
ATOM 641 N N . ALA A 1 84 ? 7.131 5.495 -1.660 1.00 93.00 84 ALA A N 1
ATOM 642 C CA . ALA A 1 84 ? 8.146 4.474 -1.883 1.00 93.00 84 ALA A CA 1
ATOM 643 C C . ALA A 1 84 ? 8.255 4.020 -3.353 1.00 93.00 84 ALA A C 1
ATOM 645 O O . ALA A 1 84 ? 9.150 3.237 -3.674 1.00 93.00 84 ALA A O 1
ATOM 646 N N . GLY A 1 85 ? 7.379 4.503 -4.240 1.00 90.12 85 GLY A N 1
ATOM 647 C CA . GLY A 1 85 ? 7.374 4.241 -5.679 1.00 90.12 85 GLY A CA 1
ATOM 648 C C . GLY A 1 85 ? 6.482 3.083 -6.132 1.00 90.12 85 GLY A C 1
ATOM 649 O O . GLY A 1 85 ? 6.583 2.682 -7.290 1.00 90.12 85 GLY A O 1
ATOM 650 N N . ALA A 1 86 ? 5.638 2.527 -5.259 1.00 94.06 86 ALA A N 1
ATOM 651 C CA . ALA A 1 86 ? 4.638 1.526 -5.634 1.00 94.06 86 ALA A CA 1
ATOM 652 C C . ALA A 1 86 ? 3.404 2.181 -6.273 1.00 94.06 86 ALA A C 1
ATOM 654 O O . ALA A 1 86 ? 3.047 3.301 -5.931 1.00 94.06 86 ALA A O 1
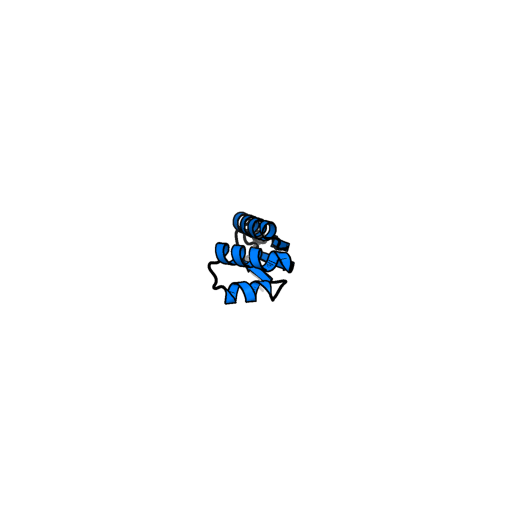ATOM 655 N N . LYS A 1 87 ? 2.716 1.472 -7.167 1.00 93.94 87 LYS A N 1
ATOM 656 C CA . LYS A 1 87 ? 1.369 1.837 -7.618 1.00 93.94 87 LYS A CA 1
ATOM 657 C C . LYS A 1 87 ? 0.354 1.121 -6.744 1.00 93.94 87 LYS A C 1
ATOM 659 O O . LYS A 1 87 ? 0.418 -0.104 -6.630 1.00 93.94 87 LYS A O 1
ATOM 664 N N . VAL A 1 88 ? -0.547 1.881 -6.130 1.00 94.38 88 VAL A N 1
ATOM 665 C CA . VAL A 1 88 ? -1.526 1.355 -5.179 1.00 94.38 88 VAL A CA 1
ATOM 666 C C . VAL A 1 88 ? -2.925 1.863 -5.508 1.00 94.38 88 VAL A C 1
ATOM 668 O O . VAL A 1 88 ? -3.145 3.064 -5.677 1.00 94.38 88 VAL A O 1
ATOM 671 N N . SER A 1 89 ? -3.879 0.941 -5.534 1.00 91.62 89 SER A N 1
ATOM 672 C CA . SER A 1 89 ? -5.303 1.215 -5.702 1.00 91.62 89 SER A CA 1
ATOM 673 C C . SER A 1 89 ? -6.063 0.921 -4.413 1.00 91.62 89 SER A C 1
ATOM 675 O O . SER A 1 89 ? -5.678 0.050 -3.635 1.00 91.62 89 SER A O 1
ATOM 677 N N . ILE A 1 90 ? -7.141 1.669 -4.187 1.00 90.12 90 ILE A N 1
ATOM 678 C CA . ILE A 1 90 ? -8.074 1.461 -3.075 1.00 90.12 90 ILE A CA 1
ATOM 679 C C . ILE A 1 90 ? -9.386 0.954 -3.685 1.00 90.12 90 ILE A C 1
ATOM 681 O O . ILE A 1 90 ? -9.894 1.592 -4.611 1.00 90.12 90 ILE A O 1
ATOM 685 N N . ALA A 1 91 ? -9.889 -0.188 -3.211 1.00 83.25 91 ALA A N 1
ATOM 686 C CA . ALA A 1 91 ? -11.087 -0.876 -3.716 1.00 83.25 91 ALA A CA 1
ATOM 687 C C . ALA A 1 91 ? -12.181 -1.041 -2.644 1.00 83.25 91 ALA A C 1
ATOM 689 O O . ALA A 1 91 ? -11.821 -1.066 -1.449 1.00 83.25 91 ALA A O 1
#

Solvent-accessible surface area (backbone atoms only — not comparable to full-atom values): 5383 Å² total; per-residue (Å²): 134,89,82,86,80,97,72,81,85,85,74,81,88,66,74,79,79,73,70,74,78,59,49,27,29,26,27,39,50,44,61,48,82,91,24,44,69,46,28,35,52,41,50,27,72,76,67,67,50,52,77,65,57,32,47,58,54,69,70,54,54,65,34,78,76,45,69,66,30,41,65,68,57,33,52,50,53,37,50,50,32,42,75,26,48,28,41,63,47,79,87

Organism: Capsicum annuum (NCBI:txid4072)